Protein AF-A0AAW5Z410-F1 (afdb_monomer)

Structure (mmCIF, N/CA/C/O backbone):
data_AF-A0AAW5Z410-F1
#
_entry.id   AF-A0AAW5Z410-F1
#
loop_
_atom_site.group_PDB
_atom_site.id
_atom_site.type_symbol
_atom_site.label_atom_id
_atom_site.label_alt_id
_atom_site.label_comp_id
_atom_site.label_asym_id
_atom_site.label_entity_id
_atom_site.label_seq_id
_atom_site.pdbx_PDB_ins_code
_atom_site.Cartn_x
_atom_site.Cartn_y
_atom_site.Cartn_z
_atom_site.occupancy
_atom_site.B_iso_or_equiv
_atom_site.auth_seq_id
_atom_site.auth_comp_id
_atom_site.auth_asym_id
_atom_site.auth_atom_id
_atom_site.pdbx_PDB_model_num
ATOM 1 N N . GLU A 1 1 ? 14.489 7.240 -11.340 1.00 82.12 1 GLU A N 1
ATOM 2 C CA . GLU A 1 1 ? 14.342 8.406 -10.426 1.00 82.12 1 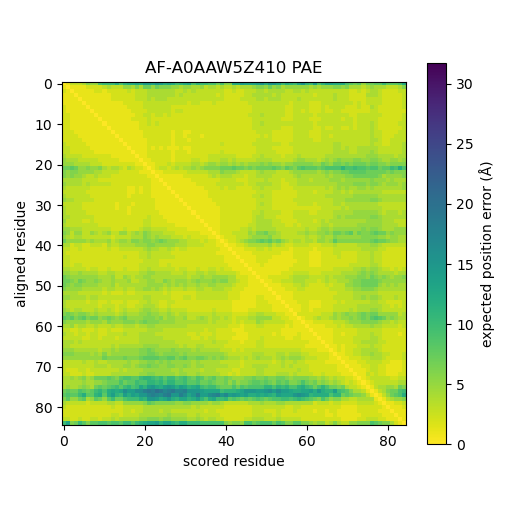GLU A CA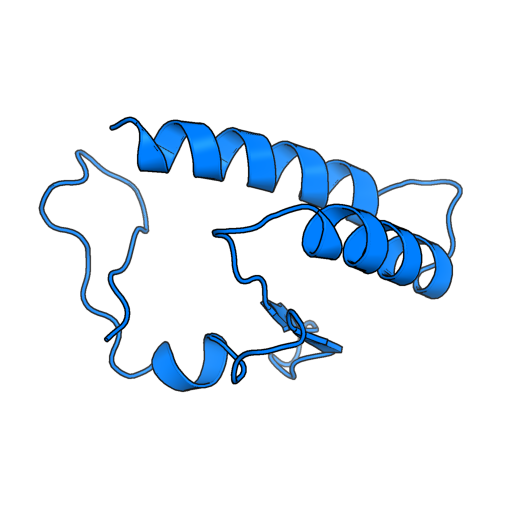 1
ATOM 3 C C . GLU A 1 1 ? 12.893 8.875 -10.300 1.00 82.12 1 GLU A C 1
ATOM 5 O O . GLU A 1 1 ? 12.462 9.069 -9.172 1.0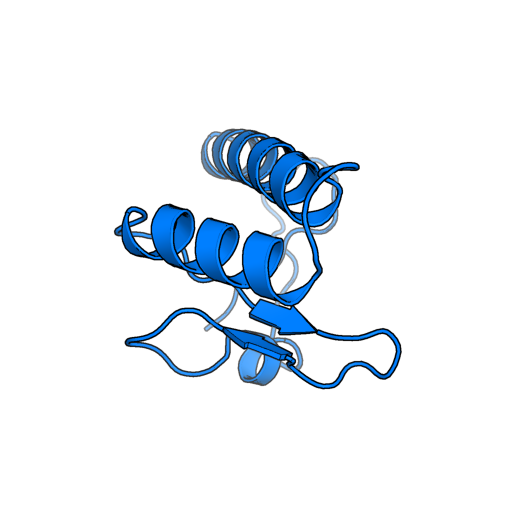0 82.12 1 GLU A O 1
ATOM 10 N N . GLN A 1 2 ? 12.139 9.017 -11.400 1.00 88.12 2 GLN A N 1
ATOM 11 C CA . GLN A 1 2 ? 10.730 9.440 -11.362 1.00 88.12 2 GLN A CA 1
ATOM 12 C C . GLN A 1 2 ? 9.847 8.533 -10.488 1.00 88.12 2 GLN A C 1
ATOM 14 O O . GLN A 1 2 ? 9.271 9.032 -9.528 1.00 88.12 2 GLN A O 1
ATOM 19 N N . ASP A 1 3 ? 9.856 7.214 -10.715 1.00 89.81 3 ASP A N 1
ATOM 20 C CA . ASP A 1 3 ? 9.031 6.272 -9.935 1.00 89.81 3 ASP A CA 1
ATOM 21 C C . ASP A 1 3 ? 9.298 6.367 -8.425 1.00 89.81 3 ASP A C 1
ATOM 23 O O . ASP A 1 3 ? 8.392 6.280 -7.605 1.00 89.81 3 ASP A O 1
ATOM 27 N N . ILE A 1 4 ? 10.552 6.615 -8.033 1.00 91.38 4 ILE A N 1
ATOM 28 C CA . ILE A 1 4 ? 10.935 6.774 -6.624 1.00 91.38 4 ILE A CA 1
ATOM 29 C C . ILE A 1 4 ? 10.304 8.034 -6.021 1.00 91.38 4 ILE A C 1
ATOM 31 O O . ILE A 1 4 ? 9.915 8.025 -4.853 1.00 91.38 4 ILE A O 1
ATOM 35 N N . ASN A 1 5 ? 10.234 9.130 -6.778 1.00 92.31 5 ASN A N 1
ATOM 36 C CA . ASN A 1 5 ? 9.604 10.363 -6.310 1.00 92.31 5 ASN A CA 1
ATOM 37 C C . ASN A 1 5 ? 8.091 10.176 -6.167 1.00 92.31 5 ASN A C 1
ATOM 39 O O . ASN A 1 5 ? 7.547 10.511 -5.115 1.00 92.31 5 ASN A O 1
ATOM 43 N N . ASP A 1 6 ? 7.457 9.535 -7.147 1.00 92.62 6 ASP A N 1
ATOM 44 C CA . ASP A 1 6 ? 6.028 9.222 -7.115 1.00 92.62 6 ASP A CA 1
ATOM 45 C C . ASP A 1 6 ? 5.699 8.326 -5.905 1.00 92.62 6 ASP A C 1
ATOM 47 O O . ASP A 1 6 ? 4.812 8.629 -5.102 1.00 92.62 6 ASP A O 1
ATOM 51 N N . LEU A 1 7 ? 6.497 7.276 -5.676 1.00 93.31 7 LEU A N 1
ATOM 52 C CA . LEU A 1 7 ? 6.359 6.386 -4.519 1.00 93.31 7 LEU A CA 1
ATOM 53 C C . LEU A 1 7 ? 6.554 7.112 -3.179 1.00 93.31 7 LEU A C 1
ATOM 55 O O . LEU A 1 7 ? 5.880 6.786 -2.198 1.00 93.31 7 LEU A O 1
ATOM 59 N N . LYS A 1 8 ? 7.446 8.108 -3.106 1.00 93.81 8 LYS A N 1
ATOM 60 C CA . LYS A 1 8 ? 7.632 8.926 -1.894 1.00 93.81 8 LYS A CA 1
ATOM 61 C C . LYS A 1 8 ? 6.412 9.793 -1.600 1.00 93.81 8 LYS A C 1
ATOM 63 O O . LYS A 1 8 ? 6.017 9.890 -0.436 1.00 93.81 8 LYS A O 1
ATOM 68 N N . GLU A 1 9 ? 5.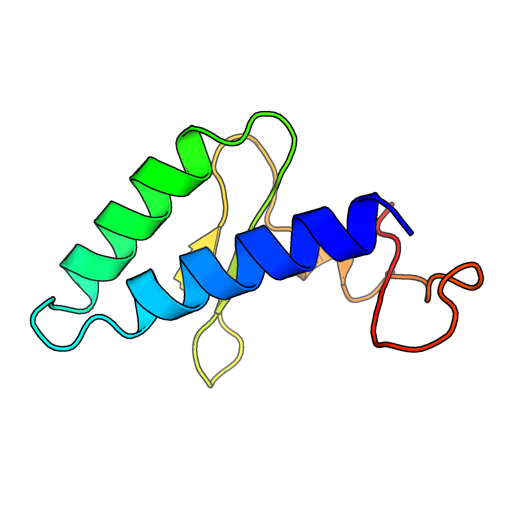812 10.408 -2.616 1.00 94.56 9 GLU A N 1
ATOM 69 C CA . GLU A 1 9 ? 4.607 11.228 -2.453 1.00 94.56 9 GLU A CA 1
ATOM 70 C C . GLU A 1 9 ? 3.397 10.387 -2.041 1.00 94.56 9 GLU A C 1
ATOM 72 O O . GLU A 1 9 ? 2.684 10.742 -1.092 1.00 94.56 9 GLU A O 1
ATOM 77 N N . ILE A 1 10 ? 3.218 9.230 -2.686 1.00 94.06 10 ILE A N 1
ATOM 78 C CA . ILE A 1 10 ? 2.193 8.251 -2.316 1.00 94.06 10 ILE A CA 1
ATOM 79 C C . ILE A 1 10 ? 2.412 7.821 -0.863 1.00 94.06 10 ILE A C 1
ATOM 81 O O . ILE A 1 10 ? 1.521 7.982 -0.031 1.00 94.06 10 ILE A O 1
ATOM 85 N N . SER A 1 11 ? 3.622 7.377 -0.507 1.00 94.12 11 SER A N 1
ATOM 86 C CA . SER A 1 11 ? 3.960 6.947 0.856 1.00 94.12 11 SER A CA 1
ATOM 87 C C . SER A 1 11 ? 3.662 8.022 1.906 1.00 94.12 11 SER A C 1
ATOM 89 O O . SER A 1 11 ? 3.037 7.739 2.933 1.00 94.12 11 SER A O 1
ATOM 91 N N . ALA A 1 12 ? 4.033 9.279 1.645 1.00 96.12 12 ALA A N 1
ATOM 92 C CA . ALA A 1 12 ? 3.755 10.390 2.55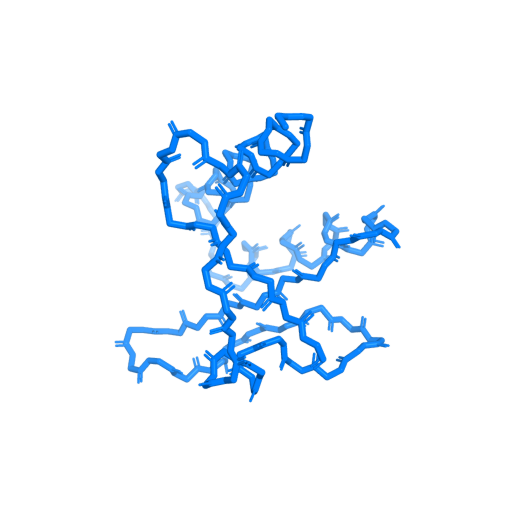2 1.00 96.12 12 ALA A CA 1
ATOM 93 C C . ALA A 1 12 ? 2.248 10.617 2.749 1.00 96.12 12 ALA A C 1
ATOM 95 O O . ALA A 1 12 ? 1.803 10.885 3.868 1.00 96.12 12 ALA A O 1
ATOM 96 N N . THR A 1 13 ? 1.464 10.488 1.680 1.00 95.31 13 THR A N 1
ATOM 97 C CA . THR A 1 13 ? 0.005 10.637 1.707 1.00 95.31 13 THR A CA 1
ATOM 98 C C . THR A 1 13 ? -0.644 9.516 2.511 1.00 95.31 13 THR A C 1
ATOM 100 O O . THR A 1 13 ? -1.345 9.787 3.488 1.00 95.31 13 THR A O 1
ATOM 103 N N . LEU A 1 14 ? -0.332 8.259 2.189 1.00 95.12 14 LEU A N 1
ATOM 104 C CA . LEU A 1 14 ? -0.890 7.096 2.882 1.00 95.12 14 LEU A CA 1
ATOM 105 C C . LEU A 1 14 ? -0.504 7.073 4.364 1.00 95.12 14 LEU A C 1
ATOM 107 O O . LEU A 1 14 ? -1.326 6.753 5.223 1.00 95.12 14 LEU A O 1
ATOM 111 N N . LYS A 1 15 ? 0.726 7.487 4.695 1.00 96.00 15 LYS A N 1
ATOM 112 C CA . LYS A 1 15 ? 1.180 7.594 6.085 1.00 96.00 15 LYS A CA 1
ATOM 113 C C . LYS A 1 15 ? 0.363 8.608 6.884 1.00 96.00 15 LYS A C 1
ATOM 115 O O . LYS A 1 15 ? 0.119 8.367 8.065 1.00 96.00 15 LYS A O 1
ATOM 120 N N . ARG A 1 16 ? -0.055 9.729 6.286 1.00 96.19 16 ARG A N 1
ATOM 121 C CA . ARG A 1 16 ? -0.922 10.711 6.964 1.00 96.19 16 ARG A CA 1
ATOM 122 C C . ARG A 1 16 ? -2.308 10.133 7.229 1.00 96.19 16 ARG A C 1
ATOM 124 O O . ARG A 1 16 ? -2.793 10.259 8.347 1.00 96.19 16 ARG A O 1
ATOM 131 N N . VAL A 1 17 ? -2.888 9.447 6.245 1.00 95.56 17 VAL A N 1
ATOM 132 C CA . VAL A 1 17 ? -4.201 8.790 6.363 1.00 95.56 17 VAL A CA 1
ATOM 133 C C . VAL A 1 17 ? -4.184 7.743 7.477 1.00 95.56 17 VAL A C 1
ATOM 135 O O . VAL A 1 17 ? -4.973 7.808 8.416 1.00 95.56 17 VAL A O 1
ATOM 138 N N . LEU A 1 18 ? -3.212 6.829 7.449 1.00 95.06 18 LEU A N 1
ATOM 139 C CA . LEU A 1 18 ? -3.098 5.747 8.433 1.00 95.06 18 LEU A CA 1
ATOM 140 C C . LEU A 1 18 ? -2.798 6.228 9.859 1.00 95.06 18 LEU A C 1
ATOM 142 O O . LEU A 1 18 ? -3.062 5.501 10.818 1.00 95.06 18 LEU A O 1
ATOM 146 N N . ASN A 1 19 ? -2.293 7.452 10.025 1.00 95.31 19 ASN A N 1
ATOM 147 C CA . ASN A 1 19 ? -1.989 8.046 11.327 1.00 95.31 19 ASN A CA 1
ATOM 148 C C . ASN A 1 19 ? -2.938 9.191 11.719 1.00 95.31 19 ASN A C 1
ATOM 150 O O . ASN A 1 19 ? -2.630 9.920 12.661 1.00 95.31 19 ASN A O 1
ATOM 154 N N . HIS A 1 20 ? -4.080 9.357 11.040 1.00 95.62 20 HIS A N 1
ATOM 155 C CA . HIS A 1 20 ? -4.986 10.477 11.295 1.00 95.62 20 HIS A CA 1
ATOM 156 C C . HIS A 1 20 ? -5.559 10.436 12.727 1.00 95.62 20 HIS A C 1
ATOM 158 O O . HIS A 1 20 ? -6.350 9.542 13.040 1.00 95.62 20 HIS A O 1
ATOM 164 N N . PRO A 1 21 ? -5.212 11.387 13.615 1.00 93.56 21 PRO A N 1
ATOM 165 C CA . PRO A 1 21 ? -5.409 11.242 15.061 1.00 93.56 21 PRO A CA 1
ATOM 166 C C . PRO A 1 21 ? -6.879 11.113 15.475 1.00 93.56 21 PRO A C 1
ATOM 168 O O . PRO A 1 21 ? -7.179 10.418 16.441 1.00 93.56 21 PRO A O 1
ATOM 171 N N . GLU A 1 22 ? -7.788 11.729 14.722 1.00 95.06 22 GLU A N 1
ATOM 172 C CA . GLU A 1 22 ? -9.221 11.784 15.042 1.00 95.06 22 GLU A CA 1
ATOM 173 C C . GLU A 1 22 ? -10.044 10.661 14.389 1.00 95.06 22 GLU A C 1
ATOM 175 O O . GLU A 1 22 ? -11.236 10.529 14.656 1.00 95.06 22 GLU A O 1
ATOM 180 N N . GLU A 1 23 ? -9.431 9.831 13.539 1.00 95.00 23 GLU A N 1
ATOM 181 C CA . GLU A 1 23 ? -10.136 8.745 12.852 1.00 95.00 23 GLU A CA 1
ATOM 182 C C . GLU A 1 23 ? -9.908 7.395 13.535 1.00 95.00 23 GLU A C 1
ATOM 184 O O . GLU A 1 23 ? -8.791 7.060 13.943 1.0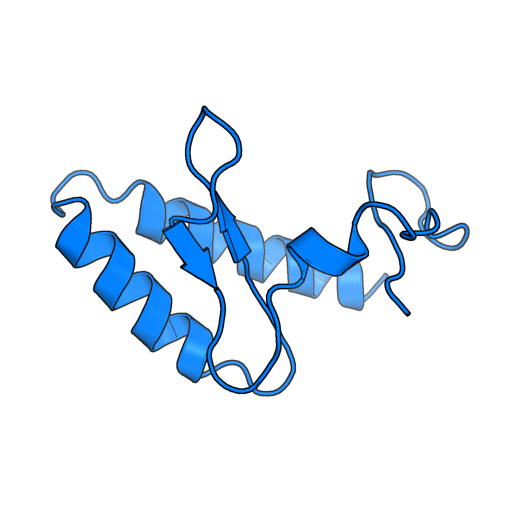0 95.00 23 GLU A O 1
ATOM 189 N N . THR A 1 24 ? -10.967 6.582 13.603 1.00 95.56 24 THR A N 1
ATOM 190 C CA . THR A 1 24 ? -10.875 5.173 14.007 1.00 95.56 24 THR A CA 1
ATOM 191 C C . THR A 1 24 ? -10.110 4.361 12.962 1.00 95.56 24 THR A C 1
ATOM 193 O O . THR A 1 24 ? -10.058 4.736 11.794 1.00 95.56 24 THR A O 1
ATOM 196 N N . GLN A 1 25 ? -9.571 3.200 13.344 1.00 91.31 25 GLN A N 1
ATOM 197 C CA . GLN A 1 25 ? -8.849 2.330 12.403 1.00 91.31 25 GLN A CA 1
ATOM 198 C C . GLN A 1 25 ? -9.699 1.942 11.184 1.00 91.31 25 GLN A C 1
ATOM 200 O O . GLN A 1 25 ? -9.225 2.006 10.055 1.00 91.31 25 GLN A O 1
ATOM 205 N N . ALA A 1 26 ? -10.979 1.618 11.398 1.00 92.94 26 ALA A N 1
ATOM 206 C CA . ALA A 1 26 ? -11.905 1.310 10.312 1.00 92.94 26 ALA A CA 1
ATOM 207 C C . ALA A 1 26 ? -12.121 2.511 9.379 1.00 92.94 26 ALA A C 1
ATOM 209 O O . ALA A 1 26 ? -12.189 2.341 8.165 1.00 92.94 26 ALA A O 1
ATOM 210 N N . ARG A 1 27 ? -12.195 3.731 9.931 1.00 95.56 27 ARG A N 1
ATOM 211 C CA . ARG A 1 27 ? -12.334 4.945 9.124 1.00 95.56 27 ARG A CA 1
ATOM 212 C C . ARG A 1 27 ? -11.084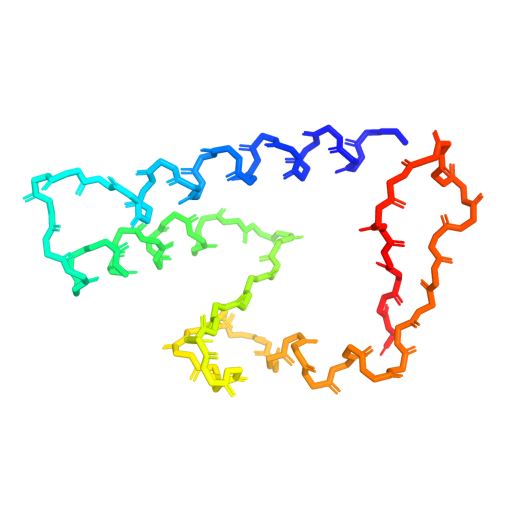 5.223 8.298 1.00 95.56 27 ARG A C 1
ATOM 214 O O . ARG A 1 27 ? -11.221 5.454 7.104 1.00 95.56 27 ARG A O 1
ATOM 221 N N . ARG A 1 28 ? -9.895 5.101 8.893 1.00 94.94 28 ARG A N 1
ATOM 222 C CA . ARG A 1 28 ? -8.622 5.255 8.173 1.00 94.94 28 ARG A CA 1
ATOM 223 C C . ARG A 1 28 ? -8.486 4.242 7.043 1.00 94.94 28 ARG A C 1
ATOM 225 O O . ARG A 1 28 ? -7.990 4.590 5.979 1.00 94.94 28 ARG A O 1
ATOM 232 N N . LEU A 1 29 ? -8.938 3.005 7.264 1.00 93.62 29 LEU A N 1
ATOM 233 C CA . LEU A 1 29 ? -8.902 1.963 6.242 1.00 93.62 29 LEU A CA 1
ATOM 234 C C . LEU A 1 29 ? -9.873 2.247 5.091 1.00 93.62 29 LEU A C 1
ATOM 236 O O . LEU A 1 29 ? -9.485 2.110 3.940 1.00 93.62 29 LEU A O 1
ATOM 240 N N . MET A 1 30 ? -11.089 2.718 5.389 1.00 93.69 30 MET A N 1
ATOM 241 C CA . MET A 1 30 ? -12.026 3.181 4.357 1.00 93.69 30 MET A CA 1
ATOM 242 C C . MET A 1 30 ? -11.451 4.355 3.549 1.00 93.69 30 MET A C 1
ATOM 244 O O . MET A 1 30 ? -11.550 4.366 2.328 1.00 93.69 30 MET A O 1
ATOM 248 N N . THR A 1 31 ? -10.824 5.331 4.214 1.00 94.38 31 THR A N 1
ATOM 249 C CA . THR A 1 31 ? -10.166 6.461 3.539 1.00 94.38 31 THR A CA 1
ATOM 250 C C . THR A 1 31 ? -8.976 5.995 2.691 1.00 94.38 31 THR A C 1
ATOM 252 O O . THR A 1 31 ? -8.760 6.510 1.597 1.00 94.38 31 THR A O 1
ATOM 255 N N . LEU A 1 32 ? -8.207 5.009 3.169 1.00 94.00 32 LEU A N 1
ATOM 256 C CA . LEU A 1 32 ? -7.138 4.379 2.393 1.00 94.00 32 LEU A CA 1
ATOM 257 C C . LEU A 1 32 ? -7.700 3.732 1.124 1.00 94.00 32 LEU A C 1
ATOM 259 O O . LEU A 1 32 ? -7.177 3.982 0.046 1.00 94.00 32 LEU A O 1
ATOM 263 N N . GLU A 1 33 ? -8.748 2.921 1.251 1.00 92.56 33 GLU A N 1
ATOM 264 C CA . GLU A 1 33 ? -9.379 2.224 0.128 1.00 92.56 33 GLU A CA 1
ATOM 265 C C . GLU A 1 33 ? -9.880 3.200 -0.944 1.00 92.56 33 GLU A C 1
ATOM 267 O O . GLU A 1 33 ? -9.580 3.015 -2.122 1.00 92.56 33 GLU A O 1
ATOM 272 N N . ASP A 1 34 ? -10.548 4.282 -0.536 1.00 92.88 34 ASP A N 1
ATOM 273 C CA . ASP A 1 34 ? -11.034 5.331 -1.441 1.00 92.88 34 ASP A CA 1
ATOM 274 C C . ASP A 1 34 ? -9.887 5.970 -2.243 1.00 92.88 34 ASP A C 1
ATOM 276 O O . ASP A 1 34 ? -9.923 5.999 -3.474 1.00 92.88 34 ASP A O 1
ATOM 280 N N . ILE A 1 35 ? -8.806 6.379 -1.568 1.00 91.94 35 ILE A N 1
ATOM 281 C CA . ILE A 1 35 ? -7.626 6.969 -2.222 1.00 91.94 35 ILE A CA 1
ATOM 282 C C . ILE A 1 35 ? -6.962 5.969 -3.171 1.00 91.94 35 ILE A C 1
ATOM 284 O O . ILE A 1 35 ? -6.617 6.317 -4.300 1.00 91.94 35 ILE A O 1
ATOM 288 N N . VAL A 1 36 ? -6.780 4.726 -2.722 1.00 91.62 36 VAL A N 1
ATOM 289 C CA . VAL A 1 36 ? -6.092 3.688 -3.498 1.00 91.62 36 VAL A CA 1
ATOM 290 C C . VAL A 1 36 ? -6.894 3.279 -4.726 1.00 91.62 36 VAL A C 1
ATOM 292 O O . VAL A 1 36 ? -6.298 3.030 -5.770 1.00 91.62 36 VAL A O 1
ATOM 295 N N . SER A 1 37 ? -8.225 3.281 -4.644 1.00 88.12 37 SER A N 1
ATOM 296 C CA . SER A 1 37 ? -9.097 3.021 -5.793 1.00 88.12 37 SER A CA 1
ATOM 297 C C . SER A 1 37 ? -8.933 4.051 -6.920 1.00 88.12 37 SER A C 1
ATOM 299 O O . SER A 1 37 ? -9.183 3.739 -8.084 1.00 88.12 37 SER A O 1
ATOM 301 N N . GLY A 1 38 ? -8.471 5.263 -6.591 1.00 89.00 38 GLY A N 1
ATOM 302 C CA . GLY A 1 38 ? -8.163 6.314 -7.559 1.00 89.00 38 GLY A CA 1
ATOM 303 C C . GLY A 1 38 ? -6.824 6.134 -8.281 1.00 89.00 38 GLY A C 1
ATOM 304 O O . GLY A 1 38 ? -6.606 6.766 -9.317 1.00 89.00 38 GLY A O 1
ATOM 305 N N . TYR A 1 39 ? -5.923 5.284 -7.778 1.00 89.75 39 TYR A N 1
ATOM 306 C CA . TYR A 1 39 ? -4.652 5.011 -8.442 1.00 89.75 39 TYR A CA 1
ATOM 307 C C . TYR A 1 39 ? -4.818 3.943 -9.525 1.00 89.75 39 TYR A C 1
ATOM 309 O O . TYR A 1 39 ? -5.083 2.779 -9.246 1.00 89.75 39 TYR A O 1
ATOM 317 N N . SER A 1 40 ? -4.604 4.325 -10.783 1.00 88.25 40 SER A N 1
ATOM 318 C CA . SER A 1 40 ? -4.733 3.412 -11.927 1.00 88.25 40 SER A CA 1
ATOM 319 C C . SER A 1 40 ? -3.525 2.492 -12.132 1.00 88.25 40 SER A C 1
ATOM 321 O O . SER A 1 40 ? -3.634 1.486 -12.829 1.00 88.25 40 SER A O 1
ATOM 323 N N . ASN A 1 41 ? -2.373 2.835 -11.555 1.00 92.31 41 ASN A N 1
ATOM 324 C CA . ASN A 1 41 ? -1.088 2.171 -11.783 1.00 92.31 41 ASN A CA 1
ATOM 325 C C . ASN A 1 41 ? -0.347 1.810 -10.484 1.00 92.31 41 ASN A C 1
ATOM 327 O O . ASN A 1 41 ? 0.862 1.593 -10.514 1.00 92.31 41 ASN A O 1
ATOM 331 N N . VAL A 1 42 ? -1.046 1.761 -9.345 1.00 93.38 42 VAL A N 1
ATOM 332 C CA . VAL A 1 42 ? -0.437 1.487 -8.035 1.00 93.38 42 VAL A CA 1
ATOM 333 C C . VAL A 1 42 ? -1.210 0.389 -7.318 1.00 93.38 42 VAL A C 1
ATOM 335 O O . VAL A 1 42 ? -2.418 0.488 -7.118 1.00 93.38 42 VAL A O 1
ATOM 338 N N . LEU A 1 43 ? -0.489 -0.639 -6.874 1.00 94.38 43 LEU A N 1
ATO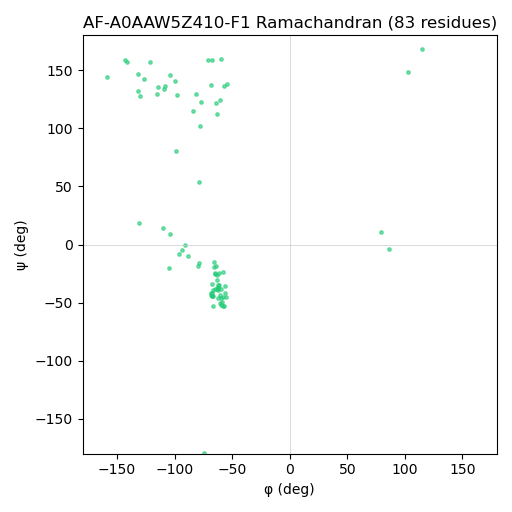M 339 C CA . LEU A 1 43 ? -0.999 -1.662 -5.966 1.00 94.38 43 LEU A CA 1
ATOM 340 C C . LEU A 1 43 ? -0.372 -1.474 -4.588 1.00 94.38 43 LEU A C 1
ATOM 342 O O . LEU A 1 43 ? 0.831 -1.244 -4.467 1.00 94.38 43 LEU A O 1
ATOM 346 N N . ILE A 1 44 ? -1.190 -1.575 -3.544 1.00 94.94 44 ILE A N 1
ATOM 347 C CA . ILE A 1 44 ? -0.776 -1.414 -2.151 1.00 94.94 44 ILE A CA 1
ATOM 348 C C . ILE A 1 44 ? -1.229 -2.633 -1.366 1.00 94.94 44 ILE A C 1
ATOM 350 O O . ILE A 1 44 ? -2.321 -3.156 -1.574 1.00 94.94 44 ILE A O 1
ATOM 354 N N . SER A 1 45 ? -0.390 -3.052 -0.426 1.00 95.88 45 SER A N 1
ATOM 355 C CA . SER A 1 45 ? -0.727 -4.056 0.571 1.00 95.88 45 SER A CA 1
ATOM 356 C C . SER A 1 45 ? -0.319 -3.563 1.950 1.00 95.88 45 SER A C 1
ATOM 358 O O . SER A 1 45 ? 0.790 -3.059 2.148 1.00 95.88 45 SER A O 1
ATOM 360 N N . LEU A 1 46 ? -1.240 -3.677 2.899 1.00 95.25 46 LEU A N 1
ATOM 361 C CA . LEU A 1 46 ? -1.080 -3.288 4.288 1.00 95.25 46 LEU A CA 1
ATOM 362 C C . LEU A 1 46 ? -1.170 -4.540 5.151 1.00 95.25 46 LEU A C 1
ATOM 364 O O . LEU A 1 46 ? -2.131 -5.303 5.060 1.00 95.25 46 LEU A O 1
ATOM 368 N N . ALA A 1 47 ? -0.192 -4.721 6.032 1.00 94.69 47 ALA A N 1
ATOM 369 C CA . ALA A 1 47 ? -0.201 -5.794 7.012 1.00 94.69 47 ALA A CA 1
ATOM 370 C C . ALA A 1 47 ? -0.129 -5.264 8.435 1.00 94.69 47 ALA A C 1
ATOM 372 O O . ALA A 1 47 ? 0.357 -4.160 8.688 1.00 94.69 47 ALA A O 1
ATOM 373 N N . ASP A 1 48 ? -0.604 -6.091 9.356 1.00 93.12 48 ASP A N 1
ATOM 374 C CA . ASP A 1 48 ? -0.433 -5.867 10.780 1.00 93.12 48 ASP A CA 1
ATOM 375 C C . ASP A 1 48 ? 1.003 -6.171 11.250 1.00 93.12 48 ASP A C 1
ATOM 377 O O . ASP A 1 48 ? 1.890 -6.560 10.485 1.00 93.12 48 ASP A O 1
ATOM 381 N N . SER A 1 49 ? 1.238 -5.996 12.551 1.00 91.56 49 SER A N 1
ATOM 382 C CA . SER A 1 49 ? 2.536 -6.246 13.186 1.00 91.56 49 SER A CA 1
ATOM 383 C C . SER A 1 49 ? 2.970 -7.715 13.177 1.00 91.56 49 SER A C 1
ATOM 385 O O . SER A 1 49 ? 4.141 -7.988 13.424 1.00 91.56 49 SER A O 1
ATOM 387 N N . GLN A 1 50 ? 2.060 -8.656 12.907 1.00 94.75 50 GLN A N 1
ATOM 388 C CA . GLN A 1 50 ? 2.364 -10.083 12.753 1.00 94.75 50 GLN A CA 1
ATOM 389 C C . GLN A 1 50 ? 2.674 -10.446 11.295 1.00 94.75 50 GLN A C 1
ATOM 391 O O . GLN A 1 50 ? 2.963 -11.600 10.988 1.00 94.75 50 GLN A O 1
ATOM 396 N N . GLY A 1 51 ? 2.615 -9.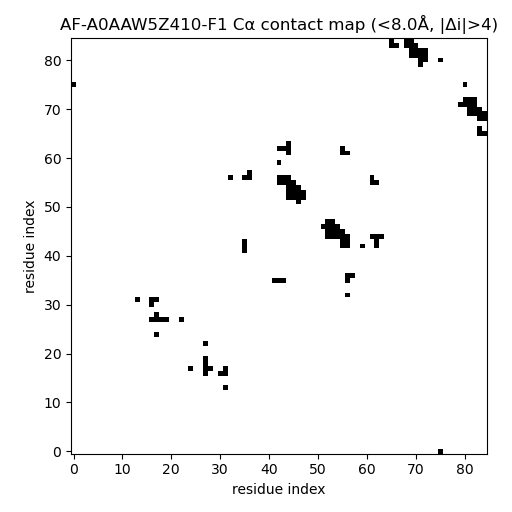470 10.385 1.00 90.75 51 GLY A N 1
ATOM 397 C CA . GLY A 1 51 ? 2.852 -9.671 8.964 1.00 90.75 51 GLY A CA 1
ATOM 398 C C . GLY A 1 51 ? 1.659 -10.258 8.214 1.00 90.75 51 GLY A C 1
ATOM 399 O O . GLY A 1 51 ? 1.821 -10.612 7.043 1.00 90.75 51 GLY A O 1
ATOM 400 N N . LYS A 1 52 ? 0.475 -10.330 8.837 1.00 94.75 52 LYS A N 1
ATOM 401 C CA . LYS A 1 52 ? -0.759 -10.750 8.172 1.00 94.75 52 LYS A CA 1
ATOM 402 C C . LYS A 1 52 ? -1.346 -9.574 7.398 1.00 94.75 52 LYS A C 1
ATOM 404 O O . LYS A 1 52 ? -1.541 -8.497 7.960 1.00 94.75 52 LYS A O 1
ATOM 409 N N . THR A 1 53 ? -1.663 -9.787 6.124 1.00 94.69 53 THR A N 1
ATOM 410 C CA . THR A 1 53 ? -2.350 -8.789 5.299 1.00 94.69 53 THR A CA 1
ATOM 411 C C . THR A 1 53 ? -3.714 -8.451 5.901 1.00 94.69 53 THR A C 1
ATOM 413 O O . THR A 1 53 ? -4.540 -9.333 6.141 1.00 94.69 53 THR A O 1
ATOM 416 N N . VAL A 1 54 ? -3.938 -7.161 6.150 1.00 93.38 54 VAL A N 1
ATOM 417 C CA . VAL A 1 54 ? -5.213 -6.597 6.621 1.00 93.38 54 VAL A CA 1
ATOM 418 C C . VAL A 1 54 ? -5.964 -5.869 5.510 1.00 93.38 54 VAL A C 1
ATOM 420 O O . VAL A 1 54 ? -7.173 -5.690 5.618 1.00 93.38 54 VAL A O 1
ATOM 423 N N . TYR A 1 55 ? -5.263 -5.465 4.449 1.00 93.38 55 TYR A N 1
ATOM 424 C CA . TYR A 1 55 ? -5.835 -4.860 3.251 1.00 93.38 55 TYR A CA 1
ATOM 425 C C . TYR A 1 55 ? -4.876 -5.014 2.071 1.00 93.38 55 TYR A C 1
ATOM 427 O O . TYR A 1 55 ? -3.666 -4.891 2.247 1.00 93.38 55 TYR A O 1
ATOM 435 N N . HIS A 1 56 ? -5.412 -5.217 0.871 1.00 94.56 56 HIS A N 1
ATOM 436 C CA . HIS A 1 56 ? -4.679 -5.057 -0.380 1.00 94.56 56 HIS A CA 1
ATOM 437 C C . HIS A 1 56 ? -5.591 -4.419 -1.433 1.00 94.56 56 HIS A C 1
ATOM 439 O O . HIS A 1 56 ? -6.815 -4.514 -1.332 1.00 94.56 56 HIS A O 1
ATOM 445 N N . SER A 1 57 ? -5.001 -3.775 -2.440 1.00 93.12 57 SER A N 1
ATOM 446 C CA . SER A 1 57 ? -5.754 -3.198 -3.556 1.00 93.12 57 SER A CA 1
ATOM 447 C C . SER A 1 57 ? -6.648 -4.250 -4.233 1.00 93.12 57 SER A C 1
ATOM 449 O O . SER A 1 57 ? -6.189 -5.373 -4.471 1.00 93.12 57 SER A O 1
ATOM 451 N N . PRO A 1 58 ? -7.900 -3.908 -4.588 1.00 86.25 58 PRO A N 1
ATOM 452 C CA . PRO A 1 58 ? -8.760 -4.794 -5.364 1.00 86.25 58 PRO A CA 1
ATOM 453 C C . PRO A 1 58 ? -8.268 -4.913 -6.816 1.00 86.25 58 PRO A C 1
ATOM 455 O O . PRO A 1 58 ? -7.566 -4.044 -7.327 1.00 86.25 58 PRO A O 1
ATOM 458 N N . GLY A 1 59 ? -8.664 -5.985 -7.507 1.00 86.94 59 GLY A N 1
ATOM 459 C CA . GLY A 1 59 ? -8.378 -6.172 -8.939 1.00 86.94 59 GLY A CA 1
ATOM 460 C C . GLY A 1 59 ? -7.030 -6.824 -9.270 1.00 86.94 59 GLY A C 1
ATOM 461 O O . GLY A 1 59 ? -6.789 -7.132 -10.434 1.00 86.94 59 GLY A O 1
ATOM 462 N N . ALA A 1 60 ? -6.193 -7.102 -8.269 1.00 90.12 60 ALA A N 1
ATOM 463 C CA . ALA A 1 60 ? -4.973 -7.895 -8.400 1.00 90.12 60 ALA A CA 1
ATOM 464 C C . ALA A 1 60 ? -4.749 -8.763 -7.144 1.00 90.12 60 ALA A C 1
ATOM 466 O O . ALA A 1 60 ? -5.299 -8.446 -6.084 1.00 90.12 60 ALA A O 1
ATOM 467 N N . PRO A 1 61 ? -3.963 -9.852 -7.239 1.00 93.31 61 PRO A N 1
ATOM 468 C CA . PRO A 1 61 ? -3.496 -10.582 -6.063 1.00 93.31 61 PRO A CA 1
ATOM 469 C C . PRO A 1 61 ? -2.662 -9.691 -5.129 1.00 93.31 61 PRO A C 1
ATOM 471 O O . PRO A 1 61 ? -2.121 -8.664 -5.548 1.00 93.31 61 PRO A O 1
ATOM 474 N N . ASP A 1 62 ? -2.539 -10.086 -3.862 1.00 95.38 62 ASP A N 1
ATOM 475 C CA . ASP A 1 62 ? -1.743 -9.343 -2.885 1.00 95.38 62 ASP A CA 1
ATOM 476 C C . ASP A 1 62 ? -0.257 -9.334 -3.287 1.00 95.38 62 ASP A C 1
ATOM 478 O O . ASP A 1 62 ? 0.385 -10.379 -3.387 1.00 95.38 62 ASP A O 1
ATOM 482 N N . ILE A 1 63 ? 0.324 -8.139 -3.456 1.00 95.94 63 ILE A N 1
ATOM 483 C CA . ILE A 1 63 ? 1.740 -7.964 -3.816 1.00 95.94 63 ILE A CA 1
ATOM 484 C C . ILE A 1 63 ? 2.699 -8.624 -2.812 1.00 95.94 63 ILE A C 1
ATOM 486 O O . ILE A 1 63 ? 3.820 -8.978 -3.179 1.00 95.94 63 ILE A O 1
ATOM 490 N N . ARG A 1 64 ? 2.275 -8.832 -1.554 1.00 95.31 64 ARG A N 1
ATOM 491 C CA . ARG A 1 64 ? 3.083 -9.522 -0.534 1.00 95.31 64 ARG A CA 1
ATOM 492 C C . ARG A 1 64 ? 3.371 -10.974 -0.906 1.00 95.31 64 ARG A C 1
ATOM 494 O O . ARG A 1 64 ? 4.420 -11.478 -0.507 1.00 95.31 64 ARG A O 1
ATOM 501 N N . GLU A 1 65 ? 2.526 -11.614 -1.712 1.00 93.88 65 GLU A N 1
ATOM 502 C CA . GLU A 1 65 ? 2.747 -12.980 -2.210 1.00 93.88 65 GLU A CA 1
ATOM 503 C C . GLU A 1 65 ? 3.972 -13.075 -3.134 1.00 93.88 65 GLU A C 1
ATOM 505 O O . GLU A 1 65 ? 4.621 -14.117 -3.197 1.00 93.88 65 GLU A O 1
ATOM 510 N N . PHE A 1 66 ? 4.346 -11.964 -3.772 1.00 94.56 66 PHE A N 1
ATOM 511 C CA . PHE A 1 66 ? 5.459 -11.876 -4.721 1.00 94.56 66 PHE A CA 1
ATOM 512 C C . PHE A 1 66 ? 6.752 -11.373 -4.068 1.00 94.56 66 PHE A C 1
ATOM 514 O O . PHE A 1 66 ? 7.816 -11.416 -4.680 1.00 94.56 66 PHE A O 1
ATOM 521 N N . THR A 1 67 ? 6.702 -10.927 -2.805 1.00 93.00 67 THR A N 1
ATOM 522 C CA . THR A 1 67 ? 7.881 -10.357 -2.122 1.00 93.00 67 THR A CA 1
ATOM 523 C C . THR A 1 67 ? 9.004 -11.367 -1.903 1.00 93.00 67 THR A C 1
ATOM 525 O O . THR A 1 67 ? 10.165 -10.973 -1.826 1.00 93.00 67 THR A O 1
ATOM 528 N N . ARG A 1 68 ? 8.687 -12.668 -1.850 1.00 91.38 68 ARG A N 1
ATOM 529 C CA . ARG A 1 68 ? 9.688 -13.743 -1.755 1.00 91.38 68 ARG A CA 1
ATOM 530 C C . ARG A 1 68 ? 10.613 -13.780 -2.972 1.00 91.38 68 ARG A C 1
ATOM 532 O O . ARG A 1 68 ? 11.789 -14.098 -2.827 1.00 91.38 68 ARG A O 1
ATOM 539 N N . ASP A 1 69 ? 10.069 -13.460 -4.139 1.00 93.62 69 ASP A N 1
ATOM 540 C CA . ASP A 1 69 ? 10.748 -13.595 -5.425 1.00 93.62 69 ASP A CA 1
ATOM 541 C C . ASP A 1 69 ? 11.212 -12.217 -5.958 1.00 93.62 69 ASP A C 1
ATOM 543 O O . ASP A 1 69 ? 11.680 -12.094 -7.089 1.00 93.62 69 ASP A O 1
ATOM 547 N N . ALA A 1 70 ? 11.114 -11.175 -5.122 1.00 95.44 70 ALA A N 1
ATOM 548 C CA . ALA A 1 70 ? 11.463 -9.800 -5.449 1.00 95.44 70 ALA A CA 1
ATOM 549 C C . ALA A 1 70 ? 12.975 -9.610 -5.639 1.00 95.44 70 ALA A C 1
ATOM 551 O O . ALA A 1 70 ? 13.790 -10.079 -4.841 1.00 95.44 70 ALA A O 1
ATOM 552 N N . ILE A 1 71 ? 13.356 -8.855 -6.669 1.00 95.94 71 ILE A N 1
ATOM 553 C CA . ILE A 1 71 ? 14.761 -8.588 -7.001 1.00 95.94 71 ILE A CA 1
ATOM 554 C C . ILE A 1 71 ? 15.085 -7.127 -6.674 1.00 95.94 71 ILE A C 1
ATOM 556 O O . ILE A 1 71 ? 14.318 -6.251 -7.066 1.00 95.94 71 ILE A O 1
ATOM 560 N N . PRO A 1 72 ? 16.207 -6.817 -5.999 1.00 94.00 72 PRO A N 1
ATOM 561 C CA . PRO A 1 72 ? 16.606 -5.432 -5.761 1.00 94.00 72 PRO A CA 1
ATOM 562 C C . PRO A 1 72 ? 16.762 -4.636 -7.063 1.00 94.00 72 PRO A C 1
ATOM 564 O O . PRO A 1 72 ? 17.379 -5.112 -8.022 1.00 94.00 72 PRO A O 1
ATOM 567 N N . ASP A 1 73 ? 16.251 -3.406 -7.085 1.00 93.62 73 ASP A N 1
ATOM 568 C CA . ASP A 1 73 ? 16.422 -2.512 -8.227 1.00 93.62 73 ASP A CA 1
ATOM 569 C C . ASP A 1 73 ? 17.828 -1.889 -8.228 1.00 93.62 73 ASP A C 1
ATOM 571 O O . ASP A 1 73 ? 18.136 -0.936 -7.509 1.00 93.62 73 ASP A O 1
ATOM 575 N N . LYS A 1 74 ? 18.686 -2.435 -9.088 1.00 89.88 74 LYS A N 1
ATOM 576 C CA . LYS A 1 74 ? 20.074 -2.011 -9.328 1.00 89.88 74 LYS A CA 1
ATOM 577 C C . LYS A 1 74 ? 20.219 -0.598 -9.910 1.00 89.88 74 LYS A C 1
ATOM 579 O O . LYS A 1 74 ? 21.308 -0.036 -9.807 1.00 89.88 74 LYS A O 1
ATOM 584 N N . ASP A 1 75 ? 19.166 -0.024 -10.491 1.00 88.12 75 ASP A N 1
ATOM 585 C CA . ASP A 1 75 ? 19.204 1.325 -11.067 1.00 88.12 75 ASP A CA 1
ATOM 586 C C . ASP A 1 75 ? 18.873 2.410 -10.024 1.00 88.12 75 ASP A C 1
ATOM 588 O O . ASP A 1 75 ? 19.095 3.607 -10.253 1.00 88.12 75 ASP A O 1
ATOM 592 N N . THR A 1 76 ? 18.413 2.011 -8.832 1.00 84.12 76 THR A N 1
ATOM 593 C CA . THR A 1 76 ? 18.234 2.938 -7.713 1.00 84.12 76 THR A CA 1
ATOM 594 C C . THR A 1 76 ? 19.568 3.284 -7.053 1.00 84.12 76 THR A C 1
ATOM 596 O O . THR A 1 76 ? 20.309 2.435 -6.558 1.00 84.12 76 THR A O 1
ATOM 599 N N . ARG A 1 77 ? 19.891 4.583 -7.007 1.00 75.75 77 ARG A N 1
ATOM 600 C CA . ARG A 1 77 ? 21.103 5.115 -6.356 1.00 75.75 77 ARG A CA 1
ATOM 601 C C . ARG A 1 77 ? 20.939 5.194 -4.829 1.00 75.75 77 ARG A C 1
ATOM 603 O O . ARG A 1 77 ? 21.137 6.252 -4.235 1.00 75.75 77 ARG A O 1
ATOM 610 N N . GLY A 1 78 ? 20.570 4.071 -4.212 1.00 72.19 78 GLY A N 1
ATOM 611 C CA . GLY A 1 78 ? 20.314 3.919 -2.779 1.00 72.19 78 GLY A CA 1
ATOM 612 C C . GLY A 1 78 ? 18.825 3.881 -2.411 1.00 72.19 78 GLY A C 1
ATOM 613 O O . GLY A 1 78 ? 17.993 4.523 -3.050 1.00 72.19 78 GLY A O 1
ATOM 614 N N . GLY A 1 79 ? 18.511 3.138 -1.345 1.00 81.88 79 GLY A N 1
ATOM 615 C CA . GLY A 1 79 ? 17.147 2.860 -0.880 1.00 81.88 79 GLY A CA 1
ATOM 616 C C . GLY A 1 79 ? 16.783 1.376 -0.987 1.00 81.88 79 GLY A C 1
ATOM 617 O O . GLY A 1 79 ? 17.507 0.595 -1.596 1.00 81.88 79 GLY A O 1
ATOM 618 N N . GLU A 1 80 ? 15.666 0.987 -0.373 1.00 91.69 80 GLU A N 1
ATOM 619 C CA . GLU A 1 80 ? 15.129 -0.379 -0.433 1.00 91.69 80 GLU A CA 1
ATOM 620 C C . GLU A 1 80 ? 14.007 -0.442 -1.478 1.00 91.69 80 GLU A C 1
ATOM 622 O O . GLU A 1 80 ? 12.825 -0.341 -1.150 1.00 91.69 80 GLU A O 1
ATOM 627 N N . VAL A 1 81 ? 14.391 -0.542 -2.754 1.00 94.50 81 VAL A N 1
ATOM 628 C CA . VAL A 1 81 ? 13.464 -0.663 -3.890 1.00 94.50 81 VAL A CA 1
ATOM 629 C C . VAL A 1 81 ? 13.635 -2.031 -4.540 1.00 94.50 81 VAL A C 1
ATOM 631 O O . VAL A 1 81 ? 14.758 -2.492 -4.751 1.00 94.50 81 VAL A O 1
ATOM 634 N N . TYR A 1 82 ? 12.513 -2.675 -4.856 1.00 95.06 82 TYR A N 1
ATOM 635 C CA . TYR A 1 82 ? 12.474 -4.024 -5.408 1.00 95.06 82 TYR A CA 1
ATOM 636 C C . TYR A 1 82 ? 11.563 -4.086 -6.634 1.00 95.06 82 TYR A C 1
ATOM 638 O O . TYR A 1 82 ? 10.538 -3.409 -6.696 1.00 95.06 82 TYR A O 1
ATOM 646 N N . LEU A 1 83 ? 11.932 -4.940 -7.583 1.00 94.88 83 LEU A N 1
ATOM 647 C CA . LEU A 1 83 ? 11.165 -5.288 -8.768 1.00 94.88 83 LEU A CA 1
ATOM 648 C C . LEU A 1 83 ? 10.417 -6.600 -8.505 1.00 94.88 83 LEU A C 1
ATOM 650 O O . LEU A 1 83 ? 11.020 -7.586 -8.075 1.00 94.88 83 LEU A O 1
ATOM 654 N N . LEU A 1 84 ? 9.109 -6.596 -8.765 1.00 94.12 84 LEU A N 1
ATOM 655 C CA . LEU A 1 84 ? 8.227 -7.764 -8.682 1.00 94.12 84 LEU A CA 1
ATOM 656 C C . LEU A 1 84 ? 7.928 -8.268 -10.102 1.00 94.12 84 LEU A C 1
ATOM 658 O O . LEU A 1 84 ? 7.868 -7.463 -11.033 1.00 94.12 84 LEU A O 1
ATOM 662 N N . SER A 1 85 ? 7.784 -9.583 -10.281 1.00 86.56 85 SER A N 1
ATOM 663 C CA . SER A 1 85 ? 7.540 -10.247 -11.576 1.00 86.56 85 SER A CA 1
ATOM 664 C C . SER A 1 85 ? 6.346 -11.185 -11.512 1.00 86.56 85 SER A C 1
ATOM 666 O O . SER A 1 85 ? 6.158 -11.804 -10.441 1.00 86.56 85 SER A O 1
#

Solvent-accessible surface area (backbone atoms only — not comparable to full-atom values): 5430 Å² total; per-residue (Å²): 112,66,69,62,53,53,50,49,54,50,50,56,52,54,54,48,47,72,60,40,87,90,52,53,72,69,54,27,48,53,53,46,50,58,58,49,70,70,42,90,89,60,83,54,68,44,56,50,97,86,68,49,76,78,46,54,46,81,98,56,80,59,64,71,78,40,57,85,75,43,41,75,45,83,86,53,93,71,82,97,51,68,47,75,128

Mean predicted aligned error: 3.49 Å

Organism: Escherichia coli (NCBI:txid562)

Radius of gyration: 13.82 Å; Cα contacts (8 Å, |Δi|>4): 67; chains: 1; bounding box: 33×26×27 Å

pLDDT: mean 92.38, std 4.19, range [72.19, 96.19]

Sequence (85 aa):
EQDINDLKEISATLKRVLNHPEETQARRLMTLEDIVSGYSNVLISLADSQGKTVYHSPGAPDIREFTRDAIPDKDTRGGEVYLLS

Secondary structure (DSSP, 8-state):
-HHHHHHHHHHHHHHHHHT-TTS-HHHHHHHHHHHHHT-SS---EEE-TTS-EEEE-TTS--GGGGGGG-EE-TTSSSS--EE--

Foldseek 3Di:
DVVVVVVVVVVVVLVCLCVVPPDDNVRSVVVSQVVLVPDPPDKDWDDDPVRHTPDIHPPDPRCVVQPVVWDADPVDPDDGDTDGD

InterPro domains:
  IPR048590 CusS-like sensor domain [PF21085] (1-78)

Nearest PDB structures (foldseek):
  5ku5-assembly2_D  TM=9.972E-01  e=1.683E-10  Escherichia coli K-12